Protein AF-A0A7Y0BK88-F1 (afdb_monomer_lite)

Radius of gyration: 14.42 Å; chains: 1; bounding box: 33×38×36 Å

Secondary structure (DSSP, 8-state):
--SS--HHHHTTS-GGGGGTT----HHHHHHHHHHHTTS-EEEEEEEE-TTS-EEEEEEEEEEEE-TTS-EEEEEEEEEEE-SS-------

Sequence (91 aa):
QMCGYSAAEVMGHNCRFLQGTDNDQPGLTAIRTAILTQTNGYARLHNRRKDGSDFVNELFISPVRDETGTVTHFVGIQHLVSDGLQSGLPR

Foldseek 3Di:
DQQQDDPVVPVPHDPCLFQPPPPPPPQVVQVVVCVVVQAKGWGFGWTAHPVGDIWTWTKIKHFDADPVRDGDDIDIDTDTDDPPDPDDDDD

pLDDT: mean 86.5, std 14.79, range [33.69, 98.19]

Structure (mmCIF, N/CA/C/O backbone):
data_AF-A0A7Y0BK88-F1
#
_entry.id   AF-A0A7Y0BK88-F1
#
loop_
_atom_site.group_PDB
_atom_site.id
_atom_site.type_symbol
_atom_site.label_atom_id
_atom_site.label_alt_id
_atom_site.label_comp_id
_atom_site.label_asym_id
_atom_site.label_entity_id
_atom_site.label_seq_id
_atom_site.pdbx_PDB_ins_code
_atom_site.Cartn_x
_atom_site.Cartn_y
_atom_site.Cartn_z
_atom_site.occupancy
_atom_site.B_iso_or_equiv
_atom_site.auth_seq_id
_atom_site.auth_comp_id
_atom_site.auth_asym_id
_atom_site.auth_atom_id
_atom_site.pdbx_PDB_model_num
ATOM 1 N N . GLN A 1 1 ? -5.663 -0.573 -17.378 1.00 65.81 1 GLN A N 1
ATOM 2 C CA . GLN A 1 1 ? -5.199 -1.317 -16.180 1.00 65.81 1 GLN A CA 1
ATOM 3 C C . GLN A 1 1 ? -4.009 -0.582 -15.572 1.00 65.81 1 GLN A C 1
ATOM 5 O O . GLN A 1 1 ? -3.193 -0.095 -16.338 1.00 65.81 1 GLN A O 1
ATOM 10 N N . MET A 1 2 ? -3.909 -0.486 -14.239 1.00 78.50 2 MET A N 1
ATOM 11 C CA . MET A 1 2 ? -2.874 0.319 -13.559 1.00 78.50 2 MET A CA 1
ATOM 12 C C . MET A 1 2 ? -1.524 -0.406 -13.406 1.00 78.50 2 MET A C 1
ATOM 14 O O . MET A 1 2 ? -0.497 0.138 -13.797 1.00 78.50 2 MET A O 1
ATOM 18 N N . CYS A 1 3 ? -1.519 -1.626 -12.857 1.00 82.75 3 CYS A N 1
ATOM 19 C CA . CYS A 1 3 ? -0.297 -2.372 -12.515 1.00 82.75 3 CYS A CA 1
ATOM 20 C C . CYS A 1 3 ? 0.022 -3.552 -13.452 1.00 82.75 3 CYS A C 1
ATOM 22 O O . CYS A 1 3 ? 1.057 -4.196 -13.300 1.00 82.75 3 CYS A O 1
ATOM 24 N N . GLY A 1 4 ? -0.863 -3.855 -14.405 1.00 87.00 4 GLY A N 1
ATOM 25 C CA . GLY A 1 4 ? -0.702 -4.966 -15.353 1.00 87.00 4 GLY A CA 1
ATOM 26 C C . GLY A 1 4 ? -1.027 -6.359 -14.796 1.00 87.00 4 GLY A C 1
ATOM 27 O O . GLY A 1 4 ? -0.981 -7.325 -15.550 1.00 87.00 4 GLY A O 1
ATOM 28 N N . TYR A 1 5 ? -1.390 -6.474 -13.515 1.00 88.44 5 TYR A N 1
ATOM 29 C CA . TYR A 1 5 ? -1.864 -7.722 -12.914 1.00 88.44 5 TYR A CA 1
ATOM 30 C C . TYR A 1 5 ? -3.389 -7.852 -13.021 1.00 88.44 5 TYR A C 1
ATOM 32 O O . TYR A 1 5 ? -4.128 -6.860 -12.989 1.00 88.44 5 TYR A O 1
ATOM 40 N N . SER A 1 6 ? -3.862 -9.085 -13.159 1.00 90.88 6 SER A N 1
ATOM 41 C CA . SER A 1 6 ? -5.274 -9.442 -13.029 1.00 90.88 6 SER A CA 1
ATOM 42 C C . SER A 1 6 ? -5.669 -9.587 -11.557 1.00 90.88 6 SER A C 1
ATOM 44 O O . SER A 1 6 ? -4.818 -9.778 -10.690 1.00 90.88 6 SER A O 1
ATOM 46 N N . ALA A 1 7 ? -6.972 -9.542 -11.264 1.00 88.69 7 ALA A N 1
ATOM 47 C CA . ALA A 1 7 ? -7.470 -9.754 -9.904 1.00 88.69 7 ALA A CA 1
ATOM 48 C C . ALA A 1 7 ? -7.044 -11.126 -9.347 1.00 88.69 7 ALA A C 1
ATOM 50 O O . ALA A 1 7 ? -6.559 -11.211 -8.224 1.00 88.69 7 ALA A O 1
ATOM 51 N N . ALA A 1 8 ? -7.148 -12.186 -10.153 1.00 91.00 8 ALA A N 1
ATOM 52 C CA . ALA A 1 8 ? -6.788 -13.543 -9.739 1.00 91.00 8 ALA A CA 1
ATOM 53 C C . ALA A 1 8 ? -5.315 -13.682 -9.313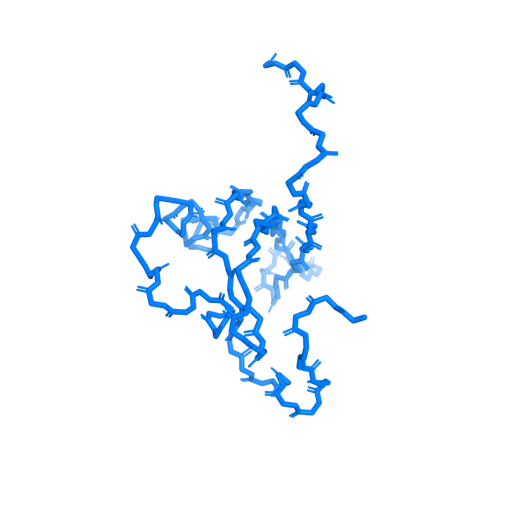 1.00 91.00 8 ALA A C 1
ATOM 55 O O . ALA A 1 8 ? -5.006 -14.510 -8.466 1.00 91.00 8 ALA A O 1
ATOM 56 N N . GLU A 1 9 ? -4.416 -12.861 -9.862 1.00 87.12 9 GLU A N 1
ATOM 57 C CA . GLU A 1 9 ? -2.987 -12.883 -9.523 1.00 87.12 9 GLU A CA 1
ATOM 58 C C . GLU A 1 9 ? -2.657 -12.146 -8.220 1.00 87.12 9 GLU A C 1
ATOM 60 O O . GLU A 1 9 ? -1.591 -12.364 -7.650 1.00 87.12 9 GLU A O 1
ATOM 65 N N . VAL A 1 10 ? -3.535 -11.250 -7.757 1.00 89.56 10 VAL A N 1
ATOM 66 C CA . VAL A 1 10 ? -3.242 -10.358 -6.620 1.00 89.56 10 VAL A CA 1
ATOM 67 C C . VAL A 1 10 ? -4.098 -10.641 -5.394 1.00 89.56 10 VAL A C 1
ATOM 69 O O . VAL A 1 10 ? -3.711 -10.279 -4.283 1.00 89.56 10 VAL A O 1
ATOM 72 N N . MET A 1 11 ? -5.249 -11.294 -5.562 1.00 88.69 11 MET A N 1
ATOM 73 C CA . MET A 1 11 ? -6.108 -11.664 -4.440 1.00 88.69 11 MET A CA 1
ATOM 74 C C . MET A 1 11 ? -5.355 -12.572 -3.460 1.00 88.69 11 MET A C 1
ATOM 76 O O . MET A 1 11 ? -4.773 -13.579 -3.847 1.00 88.69 11 MET A O 1
ATOM 80 N N . GLY A 1 12 ? -5.357 -12.199 -2.177 1.00 87.06 12 GLY A N 1
ATOM 81 C CA . GLY A 1 12 ? -4.638 -12.919 -1.117 1.00 87.06 12 GLY A CA 1
ATOM 82 C C . GLY A 1 12 ? -3.147 -12.579 -1.000 1.00 87.06 12 GLY A C 1
ATOM 83 O O . GLY A 1 12 ? -2.499 -13.010 -0.047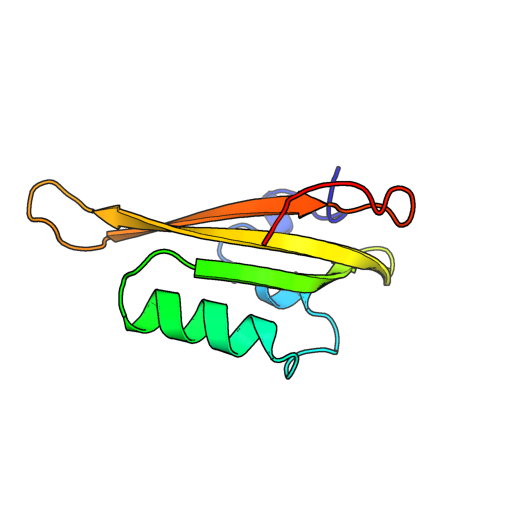 1.00 87.06 12 GLY A O 1
ATOM 84 N N . HIS A 1 13 ? -2.599 -11.765 -1.905 1.00 86.56 13 HIS A N 1
ATOM 85 C CA . HIS A 1 13 ? -1.213 -11.319 -1.843 1.00 86.56 13 HIS A CA 1
ATOM 86 C C . HIS A 1 13 ? -1.100 -9.908 -1.271 1.00 86.56 13 HIS A C 1
ATOM 88 O O . HIS A 1 13 ? -1.891 -9.010 -1.549 1.00 86.56 13 HIS A O 1
ATOM 94 N N . ASN A 1 14 ? -0.058 -9.686 -0.475 1.00 84.88 14 ASN A N 1
ATOM 95 C CA . ASN A 1 14 ? 0.280 -8.342 -0.033 1.00 84.88 14 ASN A CA 1
ATOM 96 C C . ASN A 1 14 ? 0.779 -7.509 -1.223 1.00 84.88 14 ASN A C 1
ATOM 98 O O . ASN A 1 14 ? 1.665 -7.958 -1.949 1.00 84.88 14 ASN A O 1
ATOM 102 N N . CYS A 1 15 ? 0.297 -6.271 -1.352 1.00 84.31 15 CYS A N 1
ATOM 103 C CA . CYS A 1 15 ? 0.632 -5.358 -2.452 1.00 84.31 15 CYS A CA 1
ATOM 104 C C . CYS A 1 15 ? 2.123 -4.992 -2.580 1.00 84.31 15 CYS A C 1
ATOM 106 O O . CYS A 1 15 ? 2.488 -4.281 -3.514 1.00 84.31 15 CYS A O 1
ATOM 108 N N . ARG A 1 16 ? 3.008 -5.473 -1.691 1.00 85.00 16 ARG A N 1
ATOM 109 C CA . ARG A 1 16 ? 4.464 -5.297 -1.807 1.00 85.00 16 ARG A CA 1
ATOM 110 C C . ARG A 1 16 ? 5.057 -5.817 -3.112 1.00 85.00 16 ARG A C 1
ATOM 112 O O . ARG A 1 16 ? 6.137 -5.381 -3.473 1.00 85.00 16 ARG A O 1
ATOM 119 N N . PHE A 1 17 ? 4.362 -6.692 -3.844 1.00 85.44 17 PHE A N 1
ATOM 120 C CA . PHE A 1 17 ? 4.797 -7.099 -5.185 1.00 85.44 17 PHE A CA 1
ATOM 121 C C . PHE A 1 17 ? 4.955 -5.903 -6.144 1.00 85.44 17 PHE A C 1
ATOM 123 O O . PHE A 1 17 ? 5.726 -5.983 -7.093 1.00 85.44 17 PHE A O 1
ATOM 130 N N . LEU A 1 18 ? 4.277 -4.779 -5.877 1.00 87.75 18 LEU A N 1
ATOM 131 C CA . LEU A 1 18 ? 4.445 -3.537 -6.630 1.00 87.75 18 LEU A CA 1
ATOM 132 C C . LEU A 1 18 ? 5.766 -2.816 -6.325 1.00 87.75 18 LEU A C 1
ATOM 134 O O . LEU A 1 18 ? 6.138 -1.945 -7.092 1.00 87.75 18 LEU A O 1
ATOM 138 N N . GLN A 1 19 ? 6.484 -3.135 -5.244 1.00 88.38 19 GLN A N 1
ATOM 139 C CA . GLN A 1 19 ? 7.711 -2.425 -4.834 1.00 88.38 19 GLN A CA 1
ATOM 140 C C . GLN A 1 19 ? 8.932 -2.806 -5.692 1.00 88.38 19 GLN A C 1
ATOM 142 O O . GLN A 1 19 ? 9.925 -2.082 -5.718 1.00 88.38 19 GLN A O 1
ATOM 147 N N . GLY A 1 20 ? 8.871 -3.926 -6.423 1.00 83.75 20 GLY A N 1
ATOM 148 C CA . GLY A 1 20 ? 10.007 -4.428 -7.193 1.00 83.75 20 GLY A CA 1
ATOM 149 C C . GLY A 1 20 ? 11.215 -4.704 -6.290 1.00 83.75 20 GLY A C 1
ATOM 150 O O . GLY A 1 20 ? 11.117 -5.447 -5.314 1.00 83.75 20 GLY A O 1
ATOM 151 N N . THR A 1 21 ? 12.362 -4.111 -6.619 1.00 81.56 21 THR A N 1
ATOM 152 C CA . THR A 1 21 ? 13.594 -4.204 -5.817 1.00 81.56 21 THR A CA 1
ATOM 153 C C . THR A 1 21 ? 13.759 -3.054 -4.817 1.00 81.56 21 THR A C 1
ATOM 155 O O . THR A 1 21 ? 14.694 -3.087 -4.024 1.00 81.56 21 THR A O 1
ATOM 158 N N . ASP A 1 22 ? 12.873 -2.053 -4.831 1.00 79.25 22 ASP A N 1
ATOM 159 C CA . ASP A 1 22 ? 12.976 -0.834 -4.016 1.00 79.25 22 ASP A CA 1
ATOM 160 C C . ASP A 1 22 ? 12.162 -0.946 -2.709 1.00 79.25 22 ASP A C 1
ATOM 162 O O . ASP A 1 22 ? 11.114 -0.320 -2.506 1.00 79.25 22 ASP A O 1
ATOM 166 N N . ASN A 1 23 ? 12.630 -1.830 -1.824 1.00 76.56 23 ASN A N 1
ATOM 167 C CA . ASN A 1 23 ? 11.929 -2.218 -0.591 1.00 76.56 23 ASN A CA 1
ATOM 168 C C . ASN A 1 23 ? 12.272 -1.352 0.641 1.00 76.56 23 ASN A C 1
ATOM 170 O O . ASN A 1 23 ? 11.629 -1.500 1.691 1.00 76.56 23 ASN A O 1
ATOM 174 N N . ASP A 1 24 ? 13.241 -0.441 0.500 1.00 81.38 24 ASP A N 1
ATOM 175 C CA . ASP A 1 24 ? 13.789 0.389 1.585 1.00 81.38 24 ASP A CA 1
ATOM 176 C C . ASP A 1 24 ? 13.505 1.890 1.410 1.00 81.38 24 ASP A C 1
ATOM 178 O O . ASP A 1 24 ? 14.007 2.723 2.167 1.00 81.38 24 ASP A O 1
ATOM 182 N N . GLN A 1 25 ? 12.654 2.260 0.448 1.00 89.44 25 GLN A N 1
ATOM 183 C CA . GLN A 1 25 ? 12.249 3.650 0.264 1.00 89.44 25 GLN A CA 1
ATOM 184 C C . GLN A 1 25 ? 11.570 4.224 1.533 1.00 89.44 25 GLN A C 1
ATOM 186 O O . GLN A 1 25 ? 10.693 3.571 2.118 1.00 89.44 25 GLN A O 1
ATOM 191 N N . PRO A 1 26 ? 11.894 5.468 1.950 1.00 86.25 26 PRO A N 1
ATOM 192 C CA . PRO A 1 26 ? 11.385 6.065 3.192 1.00 86.25 26 PRO A CA 1
ATOM 193 C C . PRO A 1 26 ? 9.855 6.076 3.318 1.00 86.25 26 PRO A C 1
ATOM 195 O O . PRO A 1 26 ? 9.318 5.937 4.418 1.00 86.25 26 PRO A O 1
ATOM 198 N N . GLY A 1 27 ? 9.139 6.189 2.193 1.00 88.44 27 GLY A N 1
ATOM 199 C CA . GLY A 1 27 ? 7.675 6.157 2.163 1.00 88.44 27 GLY A CA 1
ATOM 200 C C . GLY A 1 27 ? 7.078 4.856 2.714 1.00 88.44 27 GLY A C 1
ATOM 201 O O . GLY A 1 27 ? 6.003 4.881 3.312 1.00 88.44 27 GLY A O 1
ATOM 202 N N . LEU A 1 28 ? 7.781 3.722 2.604 1.00 92.50 28 LEU A N 1
ATOM 203 C CA . LEU A 1 28 ? 7.311 2.453 3.168 1.00 92.50 28 LEU A CA 1
ATOM 204 C C . LEU A 1 28 ? 7.298 2.473 4.693 1.00 92.50 28 LEU A C 1
ATOM 206 O O . LEU A 1 28 ? 6.418 1.859 5.294 1.00 92.50 28 LEU A O 1
ATOM 210 N N . THR A 1 29 ? 8.224 3.197 5.323 1.00 93.19 29 THR A N 1
ATOM 211 C CA . THR A 1 29 ? 8.222 3.383 6.776 1.00 93.19 29 THR A CA 1
ATOM 212 C C . THR A 1 29 ? 6.960 4.113 7.217 1.00 93.19 29 THR A C 1
ATOM 214 O O . THR A 1 29 ? 6.298 3.642 8.134 1.00 93.19 29 THR A O 1
ATOM 217 N N . ALA A 1 30 ? 6.551 5.176 6.516 1.00 93.75 30 ALA A N 1
ATOM 218 C CA . ALA A 1 30 ? 5.321 5.905 6.838 1.00 93.75 30 ALA A CA 1
ATOM 219 C C . ALA A 1 30 ? 4.073 5.005 6.767 1.00 93.75 30 ALA A C 1
ATOM 221 O O . ALA A 1 30 ? 3.244 5.014 7.677 1.00 93.75 30 ALA A O 1
ATOM 222 N N . ILE A 1 31 ? 3.968 4.169 5.728 1.00 95.75 31 ILE A N 1
ATOM 223 C CA . ILE A 1 31 ? 2.857 3.217 5.573 1.00 95.75 31 ILE A CA 1
ATOM 224 C C . ILE A 1 31 ? 2.893 2.132 6.657 1.00 95.75 31 ILE A C 1
ATOM 226 O O . ILE A 1 31 ? 1.861 1.828 7.253 1.00 95.75 31 ILE A O 1
ATOM 230 N N . ARG A 1 32 ? 4.070 1.564 6.956 1.00 94.94 32 ARG A N 1
ATOM 231 C CA . ARG A 1 32 ? 4.234 0.567 8.029 1.00 94.94 32 ARG A CA 1
ATOM 232 C C . ARG A 1 32 ? 3.848 1.152 9.386 1.00 94.94 32 ARG A C 1
ATOM 234 O O . ARG A 1 32 ? 3.105 0.508 10.120 1.00 94.94 32 ARG A O 1
ATOM 241 N N . THR A 1 33 ? 4.296 2.369 9.693 1.00 96.38 33 THR A N 1
ATOM 242 C CA . THR A 1 33 ? 3.931 3.073 10.925 1.00 96.38 33 THR A CA 1
ATOM 243 C C . THR A 1 33 ? 2.425 3.261 11.009 1.00 96.38 33 THR A C 1
ATOM 245 O O . THR A 1 33 ? 1.851 2.840 12.001 1.00 96.38 33 THR A O 1
ATOM 248 N N . ALA A 1 34 ? 1.773 3.779 9.964 1.00 97.00 34 ALA A N 1
ATOM 249 C CA . ALA A 1 34 ? 0.325 3.985 9.958 1.00 97.00 34 ALA A CA 1
ATOM 250 C C . ALA A 1 34 ? -0.476 2.686 10.177 1.00 97.00 34 ALA A C 1
ATOM 252 O O . ALA A 1 34 ? -1.474 2.691 10.898 1.00 97.00 34 ALA A O 1
ATOM 253 N N . ILE A 1 35 ? -0.017 1.556 9.622 1.00 96.19 35 ILE A N 1
ATOM 254 C CA . ILE A 1 35 ? -0.622 0.241 9.882 1.00 96.19 35 ILE A CA 1
ATOM 255 C C . ILE A 1 35 ? -0.451 -0.158 11.354 1.00 96.19 35 ILE A C 1
ATOM 257 O O . ILE A 1 35 ? -1.426 -0.546 11.996 1.00 96.19 35 ILE A O 1
ATOM 261 N N . LEU A 1 36 ? 0.766 -0.040 11.898 1.00 97.50 36 LEU A N 1
ATOM 262 C CA . LEU A 1 36 ? 1.076 -0.397 13.288 1.00 97.50 36 LEU A CA 1
ATOM 263 C C . LEU A 1 36 ? 0.324 0.475 14.298 1.00 97.50 36 LEU A C 1
ATOM 265 O O . LEU A 1 36 ? -0.135 -0.027 15.320 1.00 97.50 36 LEU A O 1
ATOM 269 N N . THR A 1 37 ? 0.180 1.768 14.012 1.00 97.81 37 THR A N 1
ATOM 270 C CA . THR A 1 37 ? -0.523 2.726 14.872 1.00 97.81 37 THR A CA 1
ATOM 271 C C . THR A 1 37 ? -2.017 2.795 14.590 1.00 97.81 37 THR A C 1
ATOM 273 O O . THR A 1 37 ? -2.719 3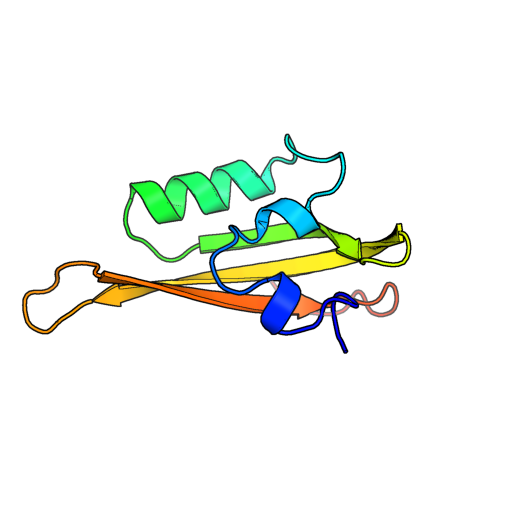.541 15.267 1.00 97.81 37 THR A O 1
ATOM 276 N N . GLN A 1 38 ? -2.525 2.024 13.621 1.00 97.88 38 GLN A N 1
ATOM 277 C CA . GLN A 1 38 ? -3.938 2.014 13.240 1.00 97.88 38 GLN A CA 1
ATOM 278 C C . GLN A 1 38 ? -4.478 3.408 12.877 1.00 97.88 38 GLN A C 1
ATOM 280 O O . GLN A 1 38 ? -5.590 3.791 13.257 1.00 97.88 38 GLN A O 1
ATOM 285 N N . THR A 1 39 ? -3.681 4.171 12.130 1.00 98.00 39 THR A N 1
ATOM 286 C CA . THR A 1 39 ? -3.997 5.528 11.670 1.00 98.00 39 THR A CA 1
ATOM 287 C C . THR A 1 39 ? -4.003 5.615 10.148 1.00 98.00 39 THR A C 1
ATOM 289 O O . THR A 1 39 ? -3.594 4.692 9.445 1.00 98.00 39 THR A O 1
ATOM 292 N N . ASN A 1 40 ? -4.448 6.758 9.628 1.00 97.94 40 ASN A N 1
ATOM 293 C CA . ASN A 1 40 ? -4.300 7.070 8.211 1.00 97.94 40 ASN A CA 1
ATOM 294 C C . ASN A 1 40 ? -2.816 7.172 7.842 1.00 97.94 40 ASN A C 1
ATOM 296 O O . ASN A 1 40 ? -1.992 7.607 8.650 1.00 97.94 40 ASN A O 1
ATOM 300 N N . GLY A 1 41 ? -2.494 6.795 6.610 1.00 96.94 41 GLY A N 1
ATOM 301 C CA . GLY A 1 41 ? -1.147 6.869 6.063 1.00 96.94 41 GLY A CA 1
ATOM 302 C C . GLY A 1 41 ? -1.163 7.384 4.635 1.00 96.94 41 GLY A C 1
ATOM 303 O O . GLY A 1 41 ? -2.098 7.127 3.879 1.00 96.94 41 GLY A O 1
ATOM 304 N N . TYR A 1 42 ? -0.108 8.099 4.267 1.00 96.56 42 TYR A N 1
ATOM 305 C CA . TYR A 1 42 ? 0.128 8.555 2.906 1.00 96.56 42 TYR A CA 1
ATOM 306 C C . TYR A 1 42 ? 1.610 8.406 2.578 1.00 96.56 42 TYR A C 1
ATOM 308 O O . TYR A 1 42 ? 2.465 8.739 3.401 1.00 96.56 42 TYR A O 1
ATOM 316 N N . ALA A 1 43 ? 1.914 7.920 1.380 1.00 95.00 43 ALA A N 1
ATOM 317 C CA . ALA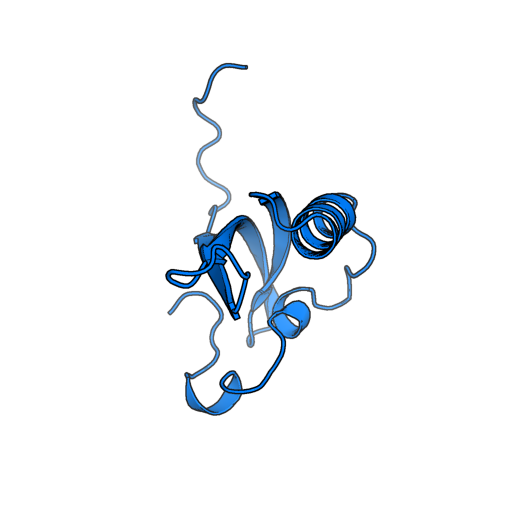 A 1 43 ? 3.268 7.896 0.861 1.00 95.00 43 ALA A CA 1
ATOM 318 C C . ALA A 1 43 ? 3.275 7.959 -0.663 1.00 95.00 43 ALA A C 1
ATOM 320 O O . ALA A 1 43 ? 2.435 7.361 -1.333 1.00 95.00 43 ALA A O 1
ATOM 321 N N . ARG A 1 44 ? 4.295 8.621 -1.204 1.00 93.00 44 ARG A N 1
ATOM 322 C CA . ARG A 1 44 ? 4.662 8.515 -2.611 1.00 93.00 44 ARG A CA 1
ATOM 323 C C . ARG A 1 44 ? 5.705 7.406 -2.745 1.00 93.00 44 ARG A C 1
ATOM 325 O O . ARG A 1 44 ? 6.766 7.498 -2.134 1.00 93.00 44 ARG A O 1
ATOM 332 N N . LEU A 1 45 ? 5.372 6.356 -3.488 1.00 92.75 45 LEU A N 1
ATOM 333 C CA . LEU A 1 45 ? 6.179 5.148 -3.635 1.00 92.75 45 LEU A CA 1
ATOM 334 C C . LEU A 1 45 ? 6.594 4.940 -5.088 1.00 92.75 45 LEU A C 1
ATOM 336 O O . LEU A 1 45 ? 5.785 5.095 -5.998 1.00 92.75 45 LEU A O 1
ATOM 340 N N . HIS A 1 46 ? 7.833 4.523 -5.301 1.00 91.50 46 HIS A N 1
ATOM 341 C CA . HIS A 1 46 ? 8.306 4.022 -6.581 1.00 91.50 46 HIS A CA 1
ATOM 342 C C . HIS A 1 46 ? 7.872 2.561 -6.687 1.00 91.50 46 HIS A C 1
ATOM 344 O O . HIS A 1 46 ? 8.162 1.738 -5.813 1.00 91.50 46 HIS A O 1
ATOM 350 N N . ASN A 1 47 ? 7.070 2.253 -7.700 1.00 91.69 47 ASN A N 1
ATOM 351 C CA . ASN A 1 47 ? 6.499 0.935 -7.927 1.00 91.69 47 ASN A CA 1
ATOM 352 C C . ASN A 1 47 ? 6.758 0.468 -9.361 1.00 91.69 47 ASN A C 1
ATOM 354 O O . ASN A 1 47 ? 7.001 1.267 -10.259 1.00 91.69 47 ASN A O 1
ATOM 358 N N . ARG A 1 48 ? 6.680 -0.846 -9.571 1.00 90.62 48 ARG A N 1
ATOM 359 C CA . ARG A 1 48 ? 6.933 -1.520 -10.841 1.00 90.62 48 ARG A CA 1
ATOM 360 C C . ARG A 1 48 ? 5.724 -2.343 -11.264 1.00 90.62 48 ARG A C 1
ATOM 362 O O . ARG A 1 48 ? 5.141 -3.084 -10.470 1.00 90.62 48 ARG A O 1
ATOM 369 N N . ARG A 1 49 ? 5.323 -2.194 -12.525 1.00 90.81 49 ARG A N 1
ATOM 370 C CA . ARG A 1 49 ? 4.239 -2.970 -13.142 1.00 90.81 49 ARG A CA 1
ATOM 371 C C . ARG A 1 49 ? 4.710 -4.375 -13.507 1.00 90.81 49 ARG A C 1
ATOM 373 O O . ARG A 1 49 ? 5.904 -4.664 -13.525 1.00 90.81 49 ARG A O 1
ATOM 380 N N . LYS A 1 50 ? 3.760 -5.244 -13.859 1.00 90.81 50 LYS A N 1
ATOM 381 C CA . LYS A 1 50 ? 4.037 -6.607 -14.339 1.00 90.81 50 LYS A CA 1
ATOM 382 C C . LYS A 1 50 ? 4.957 -6.646 -15.568 1.00 90.81 50 LYS A C 1
ATOM 384 O O . LYS A 1 50 ? 5.759 -7.562 -15.691 1.00 90.81 50 LYS A O 1
ATOM 389 N N . ASP A 1 51 ? 4.850 -5.661 -16.458 1.00 89.50 51 ASP A N 1
ATOM 390 C CA . ASP A 1 51 ? 5.692 -5.535 -17.658 1.00 89.50 51 ASP A CA 1
ATOM 391 C C . ASP A 1 51 ? 7.104 -4.984 -17.373 1.00 89.50 51 ASP A C 1
ATOM 393 O O . ASP A 1 51 ? 7.908 -4.841 -18.290 1.00 89.50 51 ASP A O 1
ATOM 397 N N . GLY A 1 52 ? 7.412 -4.681 -16.108 1.00 88.31 52 GLY A N 1
ATOM 398 C CA . GLY A 1 52 ? 8.693 -4.133 -15.679 1.00 88.31 52 GLY A CA 1
ATOM 399 C C . GLY A 1 52 ? 8.792 -2.608 -15.733 1.00 88.31 52 GLY A C 1
ATOM 400 O O . GLY A 1 52 ? 9.789 -2.075 -15.253 1.00 88.31 52 GLY A O 1
ATOM 401 N N . SER A 1 53 ? 7.787 -1.896 -16.252 1.00 88.50 53 SER A N 1
ATOM 402 C CA . SER A 1 53 ? 7.786 -0.429 -16.272 1.00 88.50 53 SER A CA 1
ATOM 403 C C . SER A 1 53 ? 7.618 0.161 -14.872 1.00 88.50 53 SER A C 1
ATOM 405 O O . SER A 1 53 ? 6.799 -0.304 -14.070 1.00 88.50 53 SER A O 1
ATOM 407 N N . ASP A 1 54 ? 8.372 1.221 -14.591 1.00 88.56 54 ASP A N 1
ATOM 408 C CA . ASP A 1 54 ? 8.298 1.937 -13.321 1.00 88.56 54 ASP A CA 1
ATOM 409 C C . ASP A 1 54 ? 7.172 2.984 -13.328 1.00 88.56 54 ASP A C 1
ATOM 411 O O . ASP A 1 54 ? 6.712 3.463 -14.374 1.00 88.56 54 ASP A O 1
ATOM 415 N N . PHE A 1 55 ? 6.678 3.308 -12.137 1.00 88.06 55 PHE A N 1
ATOM 416 C CA . PHE A 1 55 ? 5.735 4.390 -11.909 1.00 88.06 55 PHE A CA 1
ATOM 417 C C . PHE A 1 55 ? 5.752 4.899 -10.477 1.00 88.06 55 PHE A C 1
ATOM 419 O O . PHE A 1 55 ? 6.087 4.181 -9.536 1.00 88.06 55 PHE A O 1
ATOM 426 N N . VAL A 1 56 ? 5.303 6.139 -10.316 1.00 90.50 56 VAL A N 1
ATOM 427 C CA . VAL A 1 56 ? 5.059 6.721 -9.005 1.00 90.50 56 VAL A CA 1
ATOM 428 C C . VAL A 1 56 ? 3.625 6.413 -8.579 1.00 90.50 56 VAL A C 1
ATOM 430 O O . VAL A 1 56 ? 2.660 6.747 -9.267 1.00 90.50 56 VAL A O 1
ATOM 433 N N . ASN A 1 57 ? 3.495 5.760 -7.431 1.00 91.75 57 ASN A N 1
ATOM 434 C CA . ASN A 1 57 ? 2.241 5.447 -6.768 1.00 91.75 57 ASN A CA 1
ATOM 435 C C . ASN A 1 57 ? 2.065 6.352 -5.547 1.00 91.75 57 ASN A C 1
ATOM 437 O O . ASN A 1 57 ? 2.783 6.210 -4.557 1.00 91.75 57 ASN A O 1
ATOM 441 N N . GLU A 1 58 ? 1.099 7.259 -5.589 1.00 93.94 58 GLU A N 1
ATOM 442 C CA . GLU A 1 58 ? 0.622 7.927 -4.383 1.00 93.94 58 GLU A CA 1
ATOM 443 C C . GLU A 1 58 ? -0.370 7.010 -3.671 1.00 93.94 58 GLU A C 1
ATOM 445 O O . GLU A 1 58 ? -1.519 6.851 -4.089 1.00 93.94 58 GLU A O 1
ATOM 450 N N . LEU A 1 59 ? 0.109 6.374 -2.604 1.00 94.94 59 LEU A N 1
ATOM 451 C CA . LEU A 1 59 ? -0.651 5.439 -1.794 1.00 94.94 59 LEU A CA 1
ATOM 452 C C . LEU A 1 59 ? -1.227 6.159 -0.578 1.00 94.94 59 LEU A C 1
ATOM 454 O O . LEU A 1 59 ? -0.483 6.626 0.284 1.00 94.94 59 LEU A O 1
ATOM 458 N N . PHE A 1 60 ? -2.550 6.156 -0.472 1.00 96.81 60 PHE A N 1
ATOM 459 C CA . PHE A 1 60 ? -3.269 6.481 0.753 1.00 96.81 60 PHE A CA 1
ATOM 460 C C . PHE A 1 60 ? -3.802 5.199 1.393 1.00 96.81 60 PHE A C 1
ATOM 462 O O . PHE A 1 60 ? -4.351 4.355 0.687 1.00 96.81 60 PHE A O 1
ATOM 469 N N . ILE A 1 61 ? -3.673 5.057 2.712 1.00 97.44 61 ILE A N 1
ATOM 470 C CA . ILE A 1 61 ? -4.295 3.974 3.480 1.00 97.44 61 ILE A CA 1
ATOM 471 C C . ILE A 1 61 ? -5.134 4.524 4.631 1.00 97.44 61 ILE A C 1
ATOM 473 O O . ILE A 1 61 ? -4.759 5.506 5.272 1.00 97.44 61 ILE A O 1
ATOM 477 N N . SER A 1 62 ? -6.250 3.859 4.914 1.00 97.94 62 SER A N 1
ATOM 478 C CA . SER A 1 62 ? -7.134 4.189 6.031 1.00 97.94 62 SER A CA 1
ATOM 479 C C . SER A 1 62 ? -7.644 2.918 6.717 1.00 97.94 62 SER A C 1
ATOM 481 O O . SER A 1 62 ? -8.019 1.967 6.018 1.00 97.94 62 SER A O 1
ATOM 483 N N . PRO A 1 63 ? -7.648 2.859 8.061 1.00 98.19 63 PRO A N 1
ATOM 484 C CA . PRO A 1 63 ? -8.203 1.737 8.799 1.00 98.19 63 PRO A CA 1
ATOM 485 C C . PRO A 1 63 ? -9.733 1.734 8.712 1.00 98.19 63 PRO A C 1
ATOM 487 O O . PRO A 1 63 ? -10.392 2.754 8.904 1.00 98.19 63 PRO A O 1
ATOM 490 N N . VAL A 1 64 ? -10.305 0.555 8.497 1.00 98.00 64 VAL A N 1
ATOM 491 C CA . VAL A 1 64 ? -11.743 0.305 8.612 1.00 98.00 64 VAL A CA 1
ATOM 492 C C . VAL A 1 64 ? -12.012 -0.290 9.982 1.00 98.00 64 VAL A C 1
ATOM 494 O O . VAL A 1 64 ? -11.419 -1.307 10.356 1.00 98.00 64 VAL A O 1
ATOM 497 N N . ARG A 1 65 ? -12.904 0.360 10.727 1.00 97.94 65 ARG A N 1
ATOM 498 C CA . ARG A 1 65 ? -13.300 -0.048 12.074 1.00 97.94 65 ARG A CA 1
ATOM 499 C C . ARG A 1 65 ? -14.690 -0.665 12.046 1.00 97.94 65 ARG A C 1
ATOM 501 O O . ARG A 1 65 ? -15.546 -0.199 11.298 1.00 97.94 65 ARG A O 1
ATOM 508 N N . ASP A 1 66 ? -14.888 -1.711 12.837 1.00 97.44 66 ASP A N 1
ATOM 509 C CA . ASP A 1 66 ? -16.227 -2.224 13.118 1.00 97.44 66 ASP A CA 1
ATOM 510 C C . ASP A 1 66 ? -16.969 -1.329 14.129 1.00 97.44 66 ASP A C 1
ATOM 512 O O . ASP A 1 66 ? -16.458 -0.300 14.583 1.00 97.44 66 ASP A O 1
ATOM 516 N N . GLU A 1 67 ? -18.181 -1.735 14.500 1.00 97.19 67 GLU A N 1
ATOM 517 C CA . GLU A 1 67 ? -19.038 -1.017 15.451 1.00 97.19 67 GLU A CA 1
ATOM 518 C C . GLU A 1 67 ? -18.430 -0.904 16.862 1.00 97.19 67 GLU A C 1
ATOM 520 O O . GLU A 1 67 ? -18.815 -0.026 17.630 1.00 97.19 67 GLU A O 1
ATOM 525 N N . THR A 1 68 ? -17.453 -1.752 17.202 1.00 97.19 68 THR A N 1
ATOM 526 C CA . THR A 1 68 ? -16.736 -1.722 18.489 1.00 97.19 68 THR A CA 1
ATOM 527 C C . THR A 1 68 ? -15.509 -0.806 18.462 1.00 97.19 68 THR A C 1
ATOM 529 O O . THR A 1 68 ? -14.849 -0.616 19.482 1.00 97.19 68 THR A O 1
ATOM 532 N N . GLY A 1 69 ? -15.184 -0.230 17.299 1.00 95.62 69 GLY A N 1
ATOM 533 C CA . GLY A 1 69 ? -13.988 0.584 17.087 1.00 95.62 69 GLY A CA 1
ATOM 534 C C . GLY A 1 69 ? -12.729 -0.230 16.771 1.00 95.62 69 GLY A C 1
ATOM 535 O O . GLY A 1 69 ? -11.658 0.360 16.578 1.00 95.62 69 GLY A O 1
ATOM 536 N N . THR A 1 70 ? -12.840 -1.556 16.666 1.00 97.50 70 THR A N 1
ATOM 537 C CA . THR A 1 70 ? -11.725 -2.456 16.355 1.00 97.50 70 THR A CA 1
ATOM 538 C C . THR A 1 70 ? -11.378 -2.361 14.876 1.00 97.50 70 THR A C 1
ATOM 540 O O . THR A 1 70 ? -12.255 -2.441 14.017 1.00 97.50 70 THR A O 1
ATOM 543 N N . VAL A 1 71 ? -10.093 -2.187 14.549 1.00 97.88 71 VAL A N 1
ATOM 544 C CA . VAL A 1 71 ? -9.652 -2.225 13.148 1.00 97.88 71 VAL A CA 1
ATOM 545 C C . VAL A 1 71 ? -9.728 -3.656 12.635 1.00 97.88 71 VAL A C 1
ATOM 547 O O . VAL A 1 71 ? -9.033 -4.533 13.143 1.00 97.88 71 VAL A O 1
ATOM 550 N N . THR A 1 72 ? -10.533 -3.873 11.599 1.00 97.31 72 THR A N 1
ATOM 551 C CA . THR A 1 72 ? -10.685 -5.186 10.954 1.00 97.31 72 THR A CA 1
ATOM 552 C C . THR A 1 72 ? -9.931 -5.260 9.629 1.00 97.31 72 THR A C 1
ATOM 554 O O . THR A 1 72 ? -9.412 -6.313 9.271 1.00 97.31 72 THR A O 1
ATOM 557 N N . HIS A 1 73 ? -9.844 -4.140 8.906 1.00 96.44 73 HIS A N 1
ATOM 558 C CA . HIS A 1 73 ? -9.238 -4.060 7.577 1.00 96.44 73 HIS A CA 1
ATOM 559 C C . HIS A 1 73 ? -8.558 -2.705 7.366 1.00 96.44 73 HIS A C 1
ATOM 561 O O . HIS A 1 73 ? -8.771 -1.757 8.119 1.00 96.44 73 HIS A O 1
ATOM 567 N N . PHE A 1 74 ? -7.782 -2.595 6.291 1.00 97.31 74 PHE A N 1
ATOM 568 C CA . PHE A 1 74 ? -7.339 -1.318 5.741 1.00 97.31 74 PHE A CA 1
ATOM 569 C C . PHE A 1 74 ? -7.820 -1.197 4.301 1.00 97.31 74 PHE A C 1
ATOM 571 O O . PHE A 1 74 ? -7.750 -2.160 3.536 1.00 97.31 74 PHE A O 1
ATOM 578 N N . VAL A 1 75 ? -8.260 -0.001 3.923 1.00 96.62 75 VAL A N 1
ATOM 579 C CA . VAL A 1 75 ? -8.510 0.364 2.527 1.00 96.62 75 VAL A CA 1
ATOM 580 C C . VAL A 1 75 ? -7.316 1.157 2.026 1.00 96.62 75 VAL A C 1
ATOM 582 O O . VAL A 1 75 ? -6.867 2.087 2.694 1.00 96.62 75 VAL A O 1
ATOM 585 N N . GLY A 1 76 ? -6.804 0.778 0.856 1.00 95.12 76 GLY A N 1
ATOM 586 C CA . GLY A 1 76 ? -5.725 1.477 0.170 1.00 95.12 76 GLY A CA 1
ATOM 587 C C . GLY A 1 76 ? -6.198 2.047 -1.162 1.00 95.12 76 GLY A C 1
ATOM 588 O O . GLY A 1 76 ? -6.781 1.315 -1.957 1.00 95.12 76 GLY A O 1
ATOM 589 N N . ILE A 1 77 ? -5.916 3.321 -1.417 1.00 93.38 77 ILE A N 1
ATOM 590 C CA . ILE A 1 77 ? -6.159 3.988 -2.699 1.00 93.38 77 ILE A CA 1
ATOM 591 C C . ILE A 1 77 ? -4.803 4.258 -3.340 1.00 93.38 77 ILE A C 1
ATOM 593 O O . ILE A 1 77 ? -3.936 4.865 -2.714 1.00 93.38 77 ILE A O 1
ATOM 597 N N . GLN A 1 78 ? -4.619 3.790 -4.572 1.00 91.69 78 GLN A N 1
ATOM 598 C CA . GLN A 1 78 ? -3.409 4.017 -5.355 1.00 91.69 78 GLN A CA 1
ATOM 599 C C . GLN A 1 78 ? -3.713 5.000 -6.481 1.00 91.69 78 GLN A C 1
ATOM 601 O O . GLN A 1 78 ? -4.555 4.724 -7.336 1.00 91.69 78 GLN A O 1
ATOM 606 N N . HIS A 1 79 ? -3.009 6.127 -6.506 1.00 90.31 79 HIS A N 1
ATOM 607 C 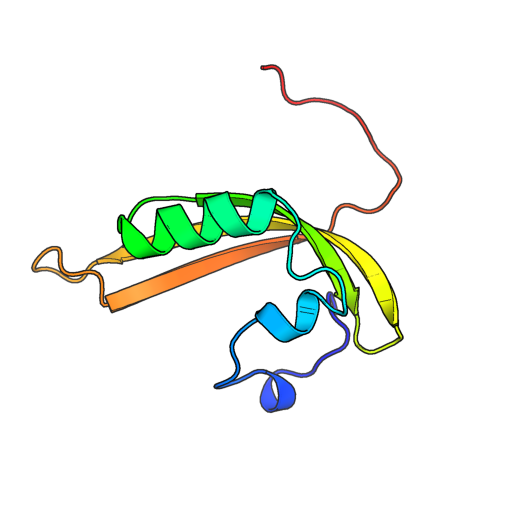CA . HIS A 1 79 ? -3.063 7.075 -7.610 1.00 90.31 79 HIS A CA 1
ATOM 608 C C . HIS A 1 79 ? -1.754 7.007 -8.400 1.00 90.31 79 HIS A C 1
ATOM 610 O O . HIS A 1 79 ? -0.668 7.260 -7.880 1.00 90.31 79 HIS A O 1
ATOM 616 N N . LEU A 1 80 ? -1.866 6.621 -9.672 1.00 87.56 80 LEU A N 1
ATOM 617 C CA . LEU A 1 80 ? -0.755 6.636 -10.613 1.00 87.56 80 LEU A CA 1
ATOM 618 C C . LEU A 1 80 ? -0.414 8.079 -10.992 1.00 87.56 80 LEU A C 1
ATOM 620 O O . LEU A 1 80 ? -1.195 8.728 -11.686 1.00 87.56 80 LEU A O 1
ATOM 624 N N . VAL A 1 81 ? 0.780 8.535 -10.631 1.00 82.56 81 VAL A N 1
ATOM 625 C CA . VAL A 1 81 ? 1.327 9.793 -11.141 1.00 82.56 81 VAL A CA 1
ATOM 626 C C . VAL A 1 81 ? 2.150 9.466 -12.384 1.00 82.56 81 VAL A C 1
ATOM 628 O O . VAL A 1 81 ? 3.157 8.762 -12.314 1.00 82.56 81 VAL A O 1
ATOM 631 N N . SER A 1 82 ? 1.679 9.924 -13.544 1.00 68.25 82 SER A N 1
ATOM 632 C CA . SER A 1 82 ? 2.461 9.878 -14.784 1.00 68.25 82 SER A CA 1
ATOM 633 C C . SER A 1 82 ? 3.438 11.054 -14.771 1.00 68.25 82 SER A C 1
ATOM 635 O O . SER A 1 82 ? 3.038 12.148 -14.369 1.00 68.25 82 SER A O 1
ATOM 637 N N . ASP A 1 83 ? 4.693 10.848 -15.183 1.00 59.78 83 ASP A N 1
ATOM 638 C CA . ASP A 1 83 ? 5.719 11.901 -15.273 1.00 59.78 83 ASP A CA 1
ATOM 639 C C . ASP A 1 83 ? 5.314 12.953 -16.318 1.00 59.78 83 ASP A C 1
ATOM 641 O O . ASP A 1 83 ? 5.678 12.902 -17.491 1.00 59.78 83 ASP A O 1
ATOM 645 N N . GLY A 1 84 ? 4.461 13.879 -15.890 1.00 54.31 84 GLY A N 1
ATOM 646 C CA . GLY A 1 84 ? 3.815 14.837 -16.769 1.00 54.31 84 GLY A CA 1
ATOM 647 C C . GLY A 1 84 ? 2.726 15.658 -16.092 1.00 54.31 84 GLY A C 1
ATOM 648 O O . GLY A 1 84 ? 1.700 15.858 -16.720 1.00 54.31 84 GLY A O 1
ATOM 649 N N . LEU A 1 85 ? 2.920 16.092 -14.837 1.00 42.72 85 LEU A N 1
ATOM 650 C CA . LEU A 1 85 ? 2.451 17.384 -14.303 1.00 42.72 85 LEU A CA 1
ATOM 651 C C . LEU A 1 85 ? 2.924 17.543 -12.843 1.00 42.72 85 LEU A C 1
ATOM 653 O O . LEU A 1 85 ? 2.258 17.120 -11.900 1.00 42.72 85 LEU A O 1
ATOM 657 N N . GLN A 1 86 ? 4.064 18.203 -12.626 1.00 49.09 86 GLN A N 1
ATOM 658 C CA . GLN A 1 86 ? 4.216 18.965 -11.388 1.00 49.09 86 GLN A CA 1
ATOM 659 C C . GLN A 1 86 ? 3.300 20.188 -11.499 1.00 49.09 86 GLN A C 1
ATOM 661 O O . GLN A 1 86 ? 3.677 21.163 -12.137 1.00 49.09 86 GLN A O 1
ATOM 666 N N . SER A 1 87 ? 2.119 20.171 -10.882 1.00 46.19 87 SER A N 1
ATOM 667 C CA . SER A 1 87 ? 1.497 21.421 -10.429 1.00 46.19 87 SER A CA 1
ATOM 668 C C . SER A 1 87 ? 0.406 21.178 -9.388 1.00 46.19 87 SER A C 1
ATOM 670 O O . SER A 1 87 ? -0.692 20.741 -9.717 1.00 46.19 87 SER A O 1
ATOM 672 N N . GLY A 1 88 ? 0.706 21.579 -8.151 1.00 48.75 88 GLY A N 1
ATOM 673 C CA . GLY A 1 88 ? -0.271 22.255 -7.302 1.00 48.75 88 GLY A CA 1
ATOM 674 C 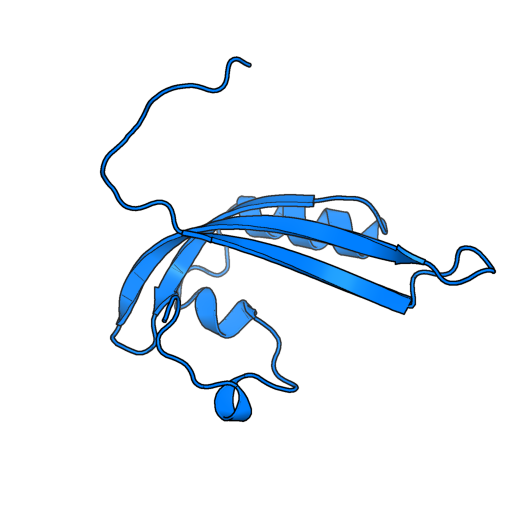C . GLY A 1 88 ? -0.969 21.421 -6.235 1.00 48.75 88 GLY A C 1
ATOM 675 O O . GLY A 1 88 ? -2.152 21.145 -6.363 1.00 48.75 88 GLY A O 1
ATOM 676 N N . LEU A 1 89 ? -0.293 21.190 -5.109 1.00 33.69 89 LEU A N 1
ATOM 677 C CA . LEU A 1 89 ? -0.941 21.327 -3.800 1.00 33.69 89 LEU A CA 1
ATOM 678 C C . LEU A 1 89 ? 0.003 22.128 -2.883 1.00 33.69 89 LEU A C 1
ATOM 680 O O . LEU A 1 89 ? 1.192 21.799 -2.826 1.00 33.69 89 LEU A O 1
ATOM 684 N N . PRO A 1 90 ? -0.462 23.221 -2.244 1.00 41.66 90 PRO A N 1
ATOM 685 C CA . PRO A 1 90 ? 0.368 24.008 -1.341 1.00 41.66 90 PRO A CA 1
ATOM 686 C C . PRO A 1 90 ? 0.642 23.231 -0.047 1.00 41.66 90 PRO A C 1
ATOM 688 O O . PRO A 1 90 ? -0.146 22.372 0.350 1.00 41.66 90 PRO A O 1
ATOM 691 N N . ARG A 1 91 ? 1.798 23.536 0.552 1.00 42.78 91 ARG A N 1
ATOM 692 C CA . ARG A 1 91 ? 2.239 23.025 1.857 1.00 42.78 91 ARG A CA 1
ATOM 693 C C . ARG A 1 91 ? 1.277 23.410 2.972 1.00 42.78 91 ARG A C 1
ATOM 695 O O . ARG A 1 91 ? 0.741 24.538 2.897 1.00 42.78 91 ARG A O 1
#